Protein AF-A0A1F7GLG3-F1 (afdb_monomer_lite)

Radius of gyration: 20.38 Å; chains: 1; bounding box: 41×29×50 Å

Organism: NCBI:txid1802033

Structure (mmCIF, N/CA/C/O backbone):
data_AF-A0A1F7GLG3-F1
#
_entry.id   AF-A0A1F7GLG3-F1
#
loop_
_atom_site.group_PDB
_atom_site.id
_atom_site.type_symbol
_atom_site.label_atom_id
_atom_site.label_alt_id
_atom_site.label_comp_id
_atom_site.label_asym_id
_atom_site.label_entity_id
_atom_site.label_seq_id
_atom_site.pdbx_PDB_ins_code
_atom_site.Cartn_x
_atom_site.Cartn_y
_atom_site.Cartn_z
_atom_site.occupancy
_atom_site.B_iso_or_equiv
_atom_site.auth_seq_id
_atom_site.auth_comp_id
_atom_site.auth_asym_id
_atom_site.auth_atom_id
_atom_site.pdbx_PDB_model_num
ATOM 1 N N . MET A 1 1 ? -19.451 -13.946 4.102 1.00 63.16 1 MET A N 1
ATOM 2 C CA . MET A 1 1 ? -18.989 -12.552 4.286 1.00 63.16 1 MET A CA 1
ATOM 3 C C . MET A 1 1 ? -18.884 -12.278 5.772 1.00 63.16 1 MET A C 1
ATOM 5 O O . MET A 1 1 ? -19.872 -12.465 6.469 1.00 63.16 1 MET A O 1
ATOM 9 N N . THR A 1 2 ? -17.714 -11.864 6.249 1.00 82.69 2 THR A N 1
ATOM 10 C CA . THR A 1 2 ? -17.514 -11.470 7.652 1.00 82.69 2 THR A CA 1
ATOM 11 C C . THR A 1 2 ? -17.692 -9.957 7.759 1.00 82.69 2 THR A C 1
ATOM 13 O O . THR A 1 2 ? -17.138 -9.223 6.944 1.00 82.69 2 THR A O 1
ATOM 16 N N . GLN A 1 3 ? -18.485 -9.486 8.724 1.00 86.38 3 GLN A N 1
ATOM 17 C CA . GLN A 1 3 ? -18.782 -8.063 8.911 1.00 86.38 3 GLN A CA 1
ATOM 18 C C . GLN A 1 3 ? -18.195 -7.574 10.238 1.00 86.38 3 GLN A C 1
ATOM 20 O O . GLN A 1 3 ? -18.442 -8.178 11.279 1.00 86.38 3 GLN A O 1
ATOM 25 N N . ILE A 1 4 ? -17.477 -6.450 10.205 1.00 84.75 4 ILE A N 1
ATOM 26 C CA . ILE A 1 4 ? -17.077 -5.701 11.403 1.00 84.75 4 ILE A CA 1
ATOM 27 C C . ILE A 1 4 ? -18.090 -4.569 11.603 1.00 84.75 4 ILE A C 1
ATOM 29 O O . ILE A 1 4 ? -18.415 -3.856 10.653 1.00 84.75 4 ILE A O 1
ATOM 33 N N . ARG A 1 5 ? -18.608 -4.416 12.826 1.00 89.75 5 ARG A N 1
ATOM 34 C CA . ARG A 1 5 ? -19.483 -3.303 13.220 1.00 89.75 5 ARG A CA 1
ATOM 35 C C . ARG A 1 5 ? -18.765 -2.469 14.269 1.00 89.75 5 ARG A C 1
ATOM 37 O O . ARG A 1 5 ? -18.289 -3.017 15.258 1.00 89.75 5 ARG A O 1
ATOM 44 N N . LEU A 1 6 ? -18.697 -1.163 14.040 1.00 87.44 6 LEU A N 1
ATOM 45 C CA . LEU A 1 6 ? -18.088 -0.199 14.950 1.00 87.44 6 LEU A CA 1
ATOM 46 C C . LEU A 1 6 ? -19.139 0.834 15.348 1.00 87.44 6 LEU A C 1
ATOM 48 O O . LEU A 1 6 ? -19.898 1.302 14.499 1.00 87.44 6 LEU A O 1
ATOM 52 N N . ASN A 1 7 ? -19.165 1.194 16.628 1.00 93.06 7 ASN A N 1
ATOM 53 C CA . ASN A 1 7 ? -19.969 2.313 17.104 1.00 93.06 7 ASN A CA 1
ATOM 54 C C . ASN A 1 7 ? -19.192 3.611 16.870 1.00 93.06 7 ASN A C 1
ATOM 56 O O . ASN A 1 7 ? -18.059 3.738 17.332 1.00 93.06 7 ASN A O 1
ATOM 60 N N . LYS A 1 8 ? -19.803 4.568 16.169 1.00 90.25 8 LYS A N 1
ATOM 61 C CA . LYS A 1 8 ? -19.234 5.901 15.936 1.00 90.25 8 LYS A CA 1
ATOM 62 C C . LYS A 1 8 ? -19.331 6.737 17.210 1.00 90.25 8 LYS A C 1
ATOM 64 O O . LYS A 1 8 ? -20.371 7.326 17.490 1.00 90.25 8 LYS A O 1
ATOM 69 N N . THR A 1 9 ? -18.264 6.727 18.006 1.00 96.25 9 THR A N 1
ATOM 70 C CA . THR A 1 9 ? -18.095 7.646 19.140 1.00 96.25 9 THR A CA 1
ATOM 71 C C . THR A 1 9 ? -17.414 8.937 18.673 1.00 96.25 9 THR A C 1
ATOM 73 O O . THR A 1 9 ? -16.782 8.930 17.611 1.00 96.25 9 THR A O 1
ATOM 76 N N . PRO A 1 10 ? -17.507 10.045 19.431 1.00 97.31 10 PRO A N 1
ATOM 77 C CA . PRO A 1 10 ? -16.825 11.292 19.081 1.00 97.31 10 PRO A CA 1
ATOM 78 C C . PRO A 1 10 ? -15.315 11.119 18.864 1.00 97.31 10 PRO A C 1
ATOM 80 O O . PRO A 1 10 ? -14.770 11.620 17.886 1.00 97.31 10 PRO A O 1
ATOM 83 N N . GLU A 1 11 ? -14.652 10.331 19.711 1.00 95.88 11 GLU A N 1
ATOM 84 C CA . GLU A 1 11 ? -13.215 10.056 19.615 1.00 95.88 11 GLU A CA 1
ATOM 85 C C . GLU A 1 11 ? -12.876 9.277 18.337 1.00 95.88 11 GLU A C 1
ATOM 87 O O . GLU A 1 11 ? -11.848 9.514 17.702 1.00 95.88 11 GLU A O 1
ATOM 92 N N . LEU A 1 12 ? -13.751 8.351 17.927 1.00 92.81 12 LEU A N 1
ATOM 93 C CA . LEU A 1 12 ? -13.567 7.614 16.680 1.00 92.81 12 LEU A CA 1
ATOM 94 C C . LEU A 1 12 ? -13.727 8.533 15.463 1.00 92.81 12 LEU A C 1
ATOM 96 O O . LEU A 1 12 ? -12.959 8.411 14.512 1.00 92.81 12 LEU A O 1
ATOM 100 N N . GLU A 1 13 ? -14.684 9.460 15.486 1.00 93.94 13 GLU A N 1
ATOM 101 C CA . GLU A 1 13 ? -14.878 10.436 14.405 1.00 93.94 13 GLU A CA 1
ATOM 102 C C . GLU A 1 13 ? -13.669 11.374 14.245 1.00 93.94 13 GLU A C 1
ATOM 104 O O . GLU A 1 13 ? -13.269 11.674 13.115 1.00 93.94 13 GLU A O 1
ATOM 109 N N . GLU A 1 14 ? -13.018 11.775 15.342 1.00 95.12 14 GLU A N 1
ATOM 110 C CA . GLU A 1 14 ? -11.761 12.537 15.287 1.00 95.12 14 GLU A CA 1
ATOM 111 C C . GLU A 1 14 ? -10.649 11.744 14.585 1.00 95.12 14 GLU A C 1
ATOM 113 O O . GLU A 1 14 ? -9.988 12.253 13.672 1.00 95.12 14 GLU A O 1
ATOM 118 N N . VAL A 1 15 ? -10.485 10.467 14.948 1.00 93.25 15 VAL A N 1
ATOM 119 C CA . VAL A 1 15 ? -9.500 9.575 14.320 1.00 93.25 15 VAL A CA 1
ATOM 120 C C . VAL A 1 15 ? -9.813 9.365 12.838 1.00 93.25 15 VAL A C 1
ATOM 122 O O . VAL A 1 15 ? -8.917 9.474 12.000 1.00 93.25 15 VAL A O 1
ATOM 125 N N . LEU A 1 16 ? -11.071 9.102 12.481 1.00 92.19 16 LEU A N 1
ATOM 126 C CA . LEU A 1 16 ? -11.483 8.909 11.089 1.00 92.19 16 LEU A CA 1
ATOM 127 C C . LEU A 1 16 ? -11.279 10.176 10.254 1.00 92.19 16 LEU A C 1
ATOM 129 O O . LEU A 1 16 ? -10.829 10.088 9.111 1.00 92.19 16 LEU A O 1
ATOM 133 N N . THR A 1 17 ? -11.531 11.352 10.827 1.00 93.69 17 THR A N 1
ATOM 134 C CA . THR A 1 17 ? -11.278 12.643 10.174 1.00 93.69 17 THR A CA 1
ATOM 135 C C . THR A 1 17 ? -9.789 12.841 9.899 1.00 93.69 17 THR A C 1
ATOM 137 O O . THR A 1 17 ? -9.403 13.191 8.780 1.00 93.69 17 THR A O 1
ATOM 140 N N . TYR A 1 18 ? -8.935 12.558 10.885 1.00 94.81 18 TYR A N 1
ATOM 141 C CA . TYR A 1 18 ? -7.485 12.580 10.703 1.00 94.81 18 TYR A CA 1
ATOM 142 C C . TYR A 1 18 ? -7.036 11.608 9.599 1.00 94.81 18 TYR A C 1
ATOM 144 O O . TYR A 1 18 ? -6.299 11.990 8.686 1.00 94.81 18 TYR A O 1
ATOM 152 N N . LEU A 1 19 ? -7.522 10.364 9.629 1.00 93.56 19 LEU A N 1
ATOM 153 C CA . LEU A 1 19 ? -7.144 9.343 8.653 1.00 93.56 19 LEU A CA 1
ATOM 154 C C . LEU A 1 19 ? -7.655 9.659 7.243 1.00 93.56 19 LEU A C 1
ATOM 156 O O . LEU A 1 19 ? -6.947 9.396 6.274 1.00 93.56 19 LEU A O 1
ATOM 160 N N . ARG A 1 20 ? -8.827 10.286 7.099 1.00 93.50 20 ARG A N 1
ATOM 161 C CA . ARG A 1 20 ? -9.350 10.734 5.799 1.00 93.50 20 ARG A CA 1
ATOM 162 C C . ARG A 1 20 ? -8.445 11.788 5.151 1.00 93.50 20 ARG A C 1
ATOM 164 O O . ARG A 1 20 ? -8.299 11.799 3.932 1.00 93.50 20 ARG A O 1
ATOM 171 N N . ASN A 1 21 ? -7.772 12.623 5.947 1.00 92.38 21 ASN A N 1
ATOM 172 C CA . ASN A 1 21 ? -6.758 13.548 5.431 1.00 92.38 21 ASN A CA 1
ATOM 173 C C . ASN A 1 21 ? -5.477 12.830 4.980 1.00 92.38 21 ASN A C 1
ATOM 175 O O . ASN A 1 21 ? -4.858 13.262 4.008 1.00 92.38 21 ASN A O 1
ATOM 179 N N . LYS A 1 22 ? -5.097 11.734 5.652 1.00 92.44 22 LYS A N 1
ATOM 180 C CA . LYS A 1 22 ? -3.941 10.896 5.286 1.00 92.44 22 LYS A CA 1
ATOM 181 C C . LYS A 1 22 ? -4.214 10.047 4.032 1.00 92.44 22 LYS A C 1
ATOM 183 O O . LYS A 1 22 ? -3.337 9.917 3.186 1.00 92.44 22 LYS A O 1
ATOM 188 N N . TYR A 1 23 ? -5.429 9.520 3.881 1.00 93.38 23 TYR A N 1
ATOM 189 C CA . TYR A 1 23 ? -5.836 8.599 2.812 1.00 93.38 23 TYR A CA 1
ATOM 190 C C . TYR A 1 23 ? -7.000 9.166 1.985 1.00 93.38 23 TYR A C 1
ATOM 192 O O . TYR A 1 23 ? -8.101 8.620 1.959 1.00 93.38 23 TYR A O 1
ATOM 200 N N . ARG A 1 24 ? -6.755 10.283 1.294 1.00 89.75 24 ARG A N 1
ATOM 201 C CA . ARG A 1 24 ? -7.799 11.089 0.627 1.00 89.75 24 ARG A CA 1
ATOM 202 C C . ARG A 1 24 ? -8.662 10.355 -0.402 1.00 89.75 24 ARG A C 1
ATOM 204 O O . ARG A 1 24 ? -9.780 10.788 -0.654 1.00 89.75 24 ARG A O 1
ATOM 211 N N . LEU A 1 25 ? -8.137 9.295 -1.012 1.00 93.38 25 LEU A N 1
ATOM 212 C CA . LEU A 1 25 ? -8.812 8.547 -2.078 1.00 93.38 25 LEU A CA 1
ATOM 213 C C . LEU A 1 25 ? -9.561 7.310 -1.569 1.00 93.38 25 LEU A C 1
ATOM 215 O O . LEU A 1 25 ? -10.225 6.644 -2.355 1.00 93.38 25 LEU A O 1
ATOM 219 N N . LEU A 1 26 ? -9.441 6.990 -0.279 1.00 92.75 26 LEU A N 1
ATOM 220 C CA . LEU A 1 26 ? -10.004 5.772 0.288 1.00 92.75 26 LEU A CA 1
ATOM 221 C C . LEU A 1 26 ? -11.354 6.039 0.953 1.00 92.75 26 LEU A C 1
ATOM 223 O O . LEU A 1 26 ? -11.562 7.052 1.627 1.00 92.75 26 LEU A O 1
ATOM 227 N N . SER A 1 27 ? -12.268 5.081 0.810 1.00 93.50 27 SER A N 1
ATOM 228 C CA . SER A 1 27 ? -13.492 5.049 1.607 1.00 93.50 27 SER A CA 1
ATOM 229 C C . SER A 1 27 ? -13.177 4.809 3.088 1.00 93.50 27 SER A C 1
ATOM 231 O O . SER A 1 27 ? -12.144 4.246 3.441 1.00 93.50 27 SER A O 1
ATOM 233 N N . GLU A 1 28 ? -14.095 5.175 3.987 1.00 91.19 28 GLU A N 1
ATOM 234 C CA . GLU A 1 28 ? 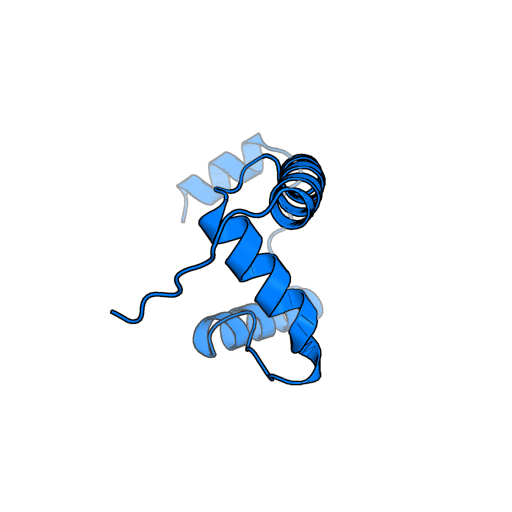-13.921 4.963 5.436 1.00 91.19 28 GLU A CA 1
ATOM 235 C C . GLU A 1 28 ? -13.634 3.488 5.778 1.00 91.19 28 GLU A C 1
ATOM 237 O O . GLU A 1 28 ? -12.768 3.183 6.596 1.00 91.19 28 GLU A O 1
ATOM 242 N N . ALA A 1 29 ? -14.303 2.559 5.089 1.00 91.69 29 ALA A N 1
ATOM 243 C CA . ALA A 1 29 ? -14.078 1.129 5.261 1.00 91.69 29 ALA A CA 1
ATOM 244 C C . ALA A 1 29 ? -12.672 0.695 4.810 1.00 91.69 29 ALA A C 1
ATOM 246 O O . ALA A 1 29 ? -12.056 -0.150 5.456 1.00 91.69 29 ALA A O 1
ATOM 247 N N . GLU A 1 30 ? -12.155 1.250 3.713 1.00 93.06 30 GLU A N 1
ATOM 248 C CA . GLU A 1 30 ? -10.793 0.976 3.239 1.00 93.06 30 GLU A CA 1
ATOM 249 C C . GLU A 1 30 ? -9.741 1.585 4.158 1.00 93.06 30 GLU A C 1
ATOM 251 O O . GLU A 1 30 ? -8.760 0.919 4.472 1.00 93.06 30 GLU A O 1
ATOM 256 N N . ILE A 1 31 ? -9.989 2.791 4.669 1.00 93.94 31 ILE A N 1
ATOM 257 C CA . ILE A 1 31 ? -9.147 3.430 5.682 1.00 93.94 31 ILE A CA 1
ATOM 258 C C . ILE A 1 31 ? -9.000 2.523 6.904 1.00 93.94 31 ILE A C 1
ATOM 260 O O . ILE A 1 31 ? -7.883 2.280 7.356 1.00 93.94 31 ILE A O 1
ATOM 264 N N . ILE A 1 32 ? -10.108 1.982 7.419 1.00 92.12 32 ILE A N 1
ATOM 265 C CA . ILE A 1 32 ? -10.085 1.079 8.577 1.00 92.12 32 ILE A CA 1
ATOM 266 C C . ILE A 1 32 ? -9.297 -0.198 8.257 1.00 92.12 32 ILE A C 1
ATOM 268 O O . ILE A 1 32 ? -8.492 -0.637 9.078 1.00 92.12 32 ILE A O 1
ATOM 272 N N . LYS A 1 33 ? -9.481 -0.784 7.065 1.00 90.38 33 LYS A N 1
ATOM 273 C CA . LYS A 1 33 ? -8.722 -1.973 6.638 1.00 90.38 33 LYS A CA 1
ATOM 274 C C . LYS A 1 33 ? -7.220 -1.696 6.587 1.00 90.38 33 LYS A C 1
ATOM 276 O O . LYS A 1 33 ? -6.453 -2.479 7.137 1.00 90.38 33 LYS A O 1
ATOM 281 N N . VAL A 1 34 ? -6.814 -0.587 5.968 1.00 90.31 34 VAL A N 1
ATOM 282 C CA . VAL A 1 34 ? -5.404 -0.185 5.865 1.00 90.31 34 VAL A CA 1
ATOM 283 C C . VAL A 1 34 ? -4.823 0.089 7.248 1.00 90.31 34 VAL A C 1
ATOM 285 O O . VAL A 1 34 ? -3.772 -0.449 7.575 1.00 90.31 34 VAL A O 1
ATOM 288 N N . ALA A 1 35 ? -5.523 0.843 8.097 1.00 90.12 35 ALA A N 1
ATOM 289 C CA . ALA A 1 35 ? -5.056 1.151 9.446 1.00 90.12 35 ALA A CA 1
ATOM 290 C C . ALA A 1 35 ? -4.879 -0.111 10.307 1.00 90.12 35 ALA A C 1
ATOM 292 O O . ALA A 1 35 ? -3.897 -0.224 11.038 1.00 90.12 35 ALA A O 1
ATOM 293 N N . LEU A 1 36 ? -5.797 -1.080 10.206 1.00 89.50 36 LEU A N 1
ATOM 294 C CA . LEU A 1 36 ? -5.667 -2.373 10.884 1.00 89.50 36 LEU A CA 1
ATOM 295 C C . LEU A 1 36 ? -4.497 -3.189 10.329 1.00 89.50 36 LEU A C 1
ATOM 297 O O . LEU A 1 36 ? -3.721 -3.736 11.111 1.00 89.50 36 LEU A O 1
ATOM 301 N N . ALA A 1 37 ? -4.350 -3.250 9.004 1.00 88.56 37 ALA A N 1
ATOM 302 C CA . ALA A 1 37 ? -3.242 -3.949 8.366 1.00 88.56 37 ALA A CA 1
ATOM 303 C C . ALA A 1 37 ? -1.894 -3.347 8.786 1.00 88.56 37 ALA A C 1
ATOM 305 O O . ALA A 1 37 ? -1.024 -4.086 9.227 1.00 88.56 37 ALA A O 1
ATOM 306 N N . GLU A 1 38 ? -1.742 -2.019 8.746 1.00 87.50 38 GLU A N 1
ATOM 307 C CA . GLU A 1 38 ? -0.533 -1.314 9.194 1.00 87.50 38 GLU A CA 1
ATOM 308 C C . GLU A 1 38 ? -0.252 -1.553 10.684 1.00 87.50 38 GLU A C 1
ATOM 310 O O . GLU A 1 38 ? 0.887 -1.833 11.062 1.00 87.50 38 GLU A O 1
ATOM 315 N N . LYS A 1 39 ? -1.285 -1.463 11.537 1.00 90.00 39 LYS A N 1
ATOM 316 C CA . LYS A 1 39 ? -1.148 -1.615 12.992 1.00 90.00 39 LYS A CA 1
ATOM 317 C C . LYS A 1 39 ? -0.611 -2.985 13.382 1.00 90.00 39 LYS A C 1
ATOM 319 O O . LYS A 1 39 ? 0.142 -3.061 14.349 1.00 90.00 39 LYS A O 1
ATOM 324 N N . TYR A 1 40 ? -1.021 -4.019 12.656 1.00 88.94 40 TYR A N 1
ATOM 325 C CA . TYR A 1 40 ? -0.676 -5.401 12.955 1.00 88.94 40 TYR A CA 1
ATOM 326 C C . TYR A 1 40 ? 0.309 -6.015 11.953 1.00 88.94 40 TYR A C 1
ATOM 328 O O . TYR A 1 40 ? 0.568 -7.211 12.018 1.00 88.94 40 TYR A O 1
ATOM 336 N N . ALA A 1 41 ? 0.888 -5.233 11.036 1.00 85.06 41 ALA A N 1
ATOM 337 C CA . ALA A 1 41 ? 1.751 -5.740 9.963 1.00 85.06 41 ALA A CA 1
ATOM 338 C C . ALA A 1 41 ? 2.983 -6.516 10.466 1.00 85.06 41 ALA A C 1
ATOM 340 O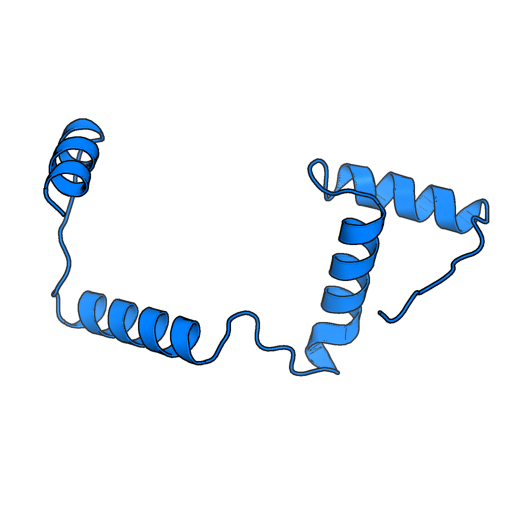 O . ALA A 1 41 ? 3.569 -7.298 9.721 1.00 85.06 41 ALA A O 1
ATOM 341 N N . LYS A 1 42 ? 3.414 -6.286 11.714 1.00 82.00 42 LYS A N 1
ATOM 342 C CA . LYS A 1 42 ? 4.556 -6.990 12.319 1.00 82.00 42 LYS A CA 1
ATOM 343 C C . LYS A 1 42 ? 4.133 -8.284 13.012 1.00 82.00 42 LYS A C 1
ATOM 345 O O . LYS A 1 42 ? 4.936 -9.204 13.145 1.00 82.00 42 LYS A O 1
ATOM 350 N N . GLU A 1 43 ? 2.888 -8.338 13.462 1.00 88.81 43 GLU A N 1
ATOM 351 C CA . GLU A 1 43 ? 2.279 -9.435 14.201 1.00 88.81 43 GLU A CA 1
ATOM 352 C C . GLU A 1 43 ? 1.629 -10.455 13.262 1.00 88.81 43 GLU A C 1
ATOM 354 O O . GLU A 1 43 ? 1.694 -11.659 13.510 1.00 88.81 43 GLU A O 1
ATOM 359 N N . VAL A 1 44 ? 1.043 -9.990 12.158 1.00 81.19 44 VAL A N 1
ATOM 360 C CA . VAL A 1 44 ? 0.544 -10.830 11.070 1.00 81.19 44 VAL A CA 1
ATOM 361 C C . VAL A 1 44 ? 1.467 -10.701 9.871 1.00 81.19 44 VAL A C 1
ATOM 363 O O . VAL A 1 44 ? 1.641 -9.625 9.309 1.00 81.19 44 VAL A O 1
ATOM 366 N N . ARG A 1 45 ? 2.027 -11.837 9.440 1.00 73.19 45 ARG A N 1
ATOM 367 C CA . ARG A 1 45 ? 2.729 -11.958 8.156 1.00 73.19 45 ARG A CA 1
ATOM 368 C C . ARG A 1 45 ? 1.699 -11.913 7.031 1.00 73.19 45 ARG A C 1
ATOM 370 O O . ARG A 1 45 ? 1.315 -12.954 6.506 1.00 73.19 45 ARG A O 1
ATOM 377 N N . ILE A 1 46 ? 1.203 -10.718 6.727 1.00 71.31 46 ILE A N 1
ATOM 378 C CA . ILE A 1 46 ? 0.333 -10.495 5.576 1.00 71.31 46 ILE A CA 1
ATOM 379 C C . ILE A 1 46 ? 1.245 -10.352 4.356 1.00 71.31 46 ILE A C 1
ATOM 381 O O . ILE A 1 46 ? 2.016 -9.391 4.301 1.00 71.31 46 ILE A O 1
ATOM 385 N N . PRO A 1 47 ? 1.204 -11.288 3.397 1.00 73.56 47 PRO A N 1
ATOM 386 C CA . PRO A 1 47 ? 1.915 -11.101 2.145 1.00 73.56 47 PRO A CA 1
ATOM 387 C C . PRO A 1 47 ? 1.276 -9.917 1.400 1.00 73.56 47 PRO A C 1
ATOM 389 O O . PRO A 1 47 ? 0.057 -9.857 1.237 1.00 73.56 47 PRO A O 1
ATOM 392 N N . LEU A 1 48 ? 2.096 -8.929 1.023 1.00 75.94 48 LEU A N 1
ATOM 393 C CA . LEU A 1 48 ? 1.642 -7.704 0.342 1.00 75.94 48 LEU A CA 1
ATOM 394 C C . LEU A 1 48 ? 1.151 -7.975 -1.084 1.00 75.94 48 LEU A C 1
ATOM 396 O O . LEU A 1 48 ? 0.386 -7.194 -1.642 1.00 75.94 48 LEU A O 1
ATOM 400 N N . VAL A 1 49 ? 1.619 -9.076 -1.654 1.00 83.62 49 VAL A N 1
ATOM 401 C CA . VAL A 1 49 ? 1.305 -9.580 -2.983 1.00 83.62 49 VAL A CA 1
ATOM 402 C C . VAL A 1 49 ? 1.088 -11.088 -2.869 1.00 83.62 49 VAL A C 1
ATOM 404 O O . VAL A 1 49 ? 1.582 -11.706 -1.926 1.00 83.62 49 VAL A O 1
ATOM 407 N N . ASP A 1 50 ? 0.336 -11.691 -3.784 1.00 88.88 50 ASP A N 1
ATOM 408 C CA . ASP A 1 50 ? 0.260 -13.153 -3.850 1.00 88.88 50 ASP A CA 1
ATOM 409 C C . ASP A 1 50 ? 1.588 -13.774 -4.327 1.00 88.88 50 ASP A C 1
ATOM 411 O O . ASP A 1 50 ? 2.487 -13.089 -4.817 1.00 88.88 50 ASP A O 1
ATOM 415 N N . GLU A 1 51 ? 1.718 -15.092 -4.161 1.00 88.81 51 GLU A N 1
ATOM 416 C CA . GLU A 1 51 ? 2.944 -15.833 -4.488 1.00 88.81 51 GLU A CA 1
ATOM 417 C C . GLU A 1 51 ? 3.314 -15.734 -5.979 1.00 88.81 51 GLU A C 1
ATOM 419 O O . GLU A 1 51 ? 4.492 -15.750 -6.339 1.00 88.81 51 GLU A O 1
ATOM 424 N N . GLU A 1 52 ? 2.319 -15.638 -6.863 1.00 93.94 52 GLU A N 1
ATOM 425 C CA . GLU A 1 52 ? 2.541 -15.494 -8.302 1.00 93.94 52 GLU A CA 1
ATOM 426 C C . GLU A 1 52 ? 3.139 -14.122 -8.616 1.00 93.94 52 GLU A C 1
ATOM 428 O O . GLU A 1 52 ? 4.173 -14.019 -9.277 1.00 93.94 52 GLU A O 1
ATOM 433 N N . THR A 1 53 ? 2.552 -13.074 -8.050 1.00 93.06 53 THR A N 1
ATOM 434 C CA . THR A 1 53 ? 3.037 -11.703 -8.163 1.00 93.06 53 THR A CA 1
ATOM 435 C C . THR A 1 53 ? 4.431 -11.556 -7.547 1.00 93.06 53 THR A C 1
ATOM 437 O O . THR A 1 53 ? 5.295 -10.907 -8.135 1.00 93.06 53 THR A O 1
ATOM 440 N N . GLU A 1 54 ? 4.708 -12.201 -6.409 1.00 92.62 54 GLU A N 1
ATOM 441 C CA . GLU A 1 54 ? 6.045 -12.215 -5.800 1.00 92.62 54 GLU A CA 1
ATOM 442 C C . GLU A 1 54 ? 7.092 -12.850 -6.731 1.00 92.62 54 GLU A C 1
ATOM 444 O O . GLU A 1 54 ? 8.187 -12.303 -6.898 1.00 92.62 54 GLU A O 1
ATOM 449 N N . LYS A 1 55 ? 6.748 -13.957 -7.407 1.00 94.94 55 LYS A N 1
ATOM 450 C CA . LYS A 1 55 ? 7.619 -14.595 -8.411 1.00 94.94 55 LYS A CA 1
ATOM 451 C C . LYS A 1 55 ? 7.885 -13.683 -9.604 1.00 94.94 55 LYS A C 1
ATOM 453 O O . LYS A 1 55 ? 9.032 -13.596 -10.038 1.00 94.94 55 LYS A O 1
ATOM 458 N N . LEU A 1 56 ? 6.864 -12.992 -10.111 1.00 95.56 56 LEU A N 1
ATOM 459 C CA . LEU A 1 56 ? 7.010 -12.052 -11.227 1.00 95.56 56 LEU A CA 1
ATOM 460 C C . LEU A 1 56 ? 7.907 -10.864 -10.853 1.00 95.56 56 LEU A C 1
ATOM 462 O O . LEU A 1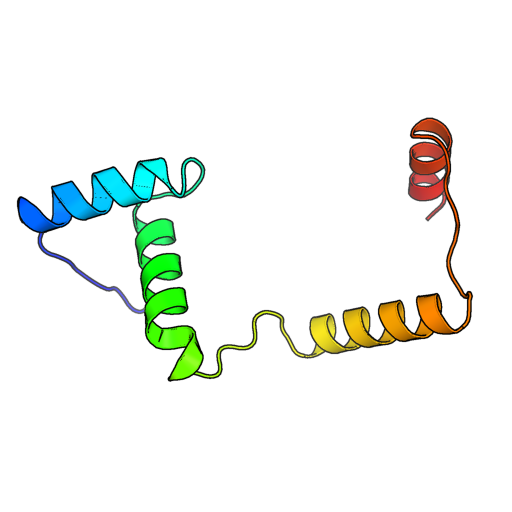 56 ? 8.779 -10.480 -11.631 1.00 95.56 56 LEU A O 1
ATOM 466 N N . ILE A 1 57 ? 7.761 -10.325 -9.638 1.00 93.12 57 ILE A N 1
ATOM 467 C CA . ILE A 1 57 ? 8.641 -9.266 -9.123 1.00 93.12 57 ILE A CA 1
ATOM 468 C C . ILE A 1 57 ? 10.085 -9.774 -9.020 1.00 93.12 57 ILE A C 1
ATOM 470 O O . ILE A 1 57 ? 11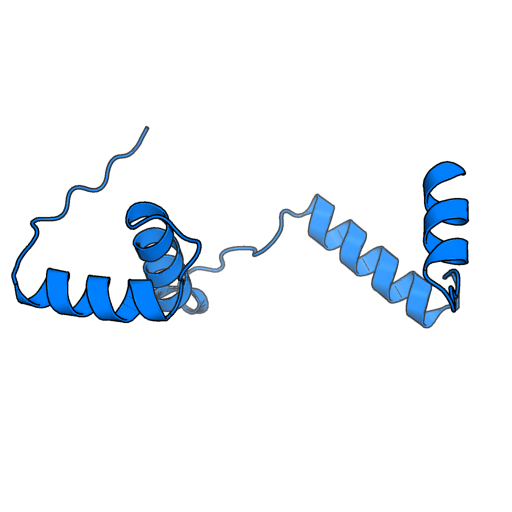.011 -9.088 -9.454 1.00 93.12 57 ILE A O 1
ATOM 474 N N . ALA A 1 58 ? 10.293 -10.980 -8.485 1.00 94.25 58 ALA A N 1
ATOM 475 C CA . ALA A 1 58 ? 11.622 -11.575 -8.374 1.00 94.25 58 ALA A CA 1
ATOM 476 C C . ALA A 1 58 ? 12.283 -11.789 -9.748 1.00 94.25 58 ALA A C 1
ATOM 478 O O . ALA A 1 58 ? 13.469 -11.493 -9.905 1.00 94.25 58 ALA A O 1
ATOM 479 N N . GLN A 1 59 ? 11.520 -12.249 -10.745 1.00 95.94 59 GLN A N 1
ATOM 480 C CA . GLN A 1 59 ? 11.988 -12.381 -12.128 1.00 95.94 59 GLN A CA 1
ATOM 481 C C . GLN A 1 59 ? 12.376 -11.025 -12.720 1.00 95.94 59 GLN A C 1
ATOM 483 O O . GLN A 1 59 ? 13.487 -10.888 -13.223 1.00 95.94 59 GLN A O 1
ATOM 488 N N . GLY A 1 60 ? 11.530 -10.001 -12.569 1.00 94.12 60 GLY A N 1
ATOM 489 C CA . GLY A 1 60 ? 11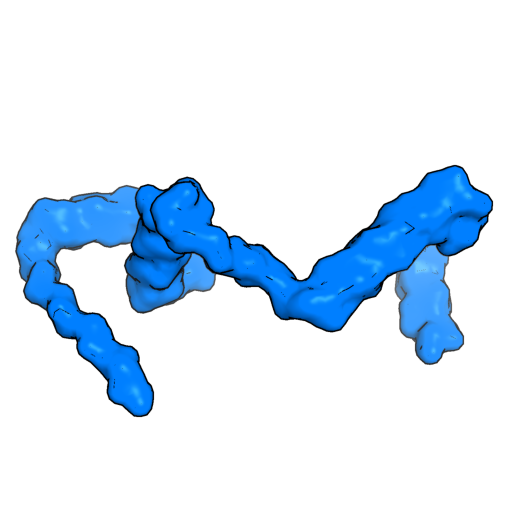.835 -8.652 -13.049 1.00 94.12 60 GLY A CA 1
ATOM 490 C C . GLY A 1 60 ? 13.106 -8.062 -12.425 1.00 94.12 60 GLY A C 1
ATOM 491 O O . GLY A 1 60 ? 13.905 -7.429 -13.113 1.00 94.12 60 GLY A O 1
ATOM 492 N N . LEU A 1 61 ? 13.351 -8.308 -11.133 1.00 94.88 61 LEU A N 1
ATOM 493 C CA . LEU A 1 61 ? 14.586 -7.882 -10.466 1.00 94.88 61 LEU A CA 1
ATOM 494 C C . LEU A 1 61 ? 15.829 -8.614 -10.999 1.00 94.88 61 LEU A C 1
ATOM 496 O O . LEU A 1 61 ? 16.884 -7.993 -11.159 1.00 94.88 61 LEU A O 1
ATOM 500 N N . ASP A 1 62 ? 15.722 -9.915 -11.283 1.00 97.12 62 ASP A N 1
ATOM 501 C CA . ASP A 1 62 ? 16.808 -10.679 -11.907 1.00 97.12 62 ASP A CA 1
ATOM 502 C C . ASP A 1 62 ? 17.064 -10.220 -13.351 1.00 97.12 62 ASP A C 1
ATOM 504 O O . ASP A 1 62 ? 18.215 -10.072 -13.764 1.00 97.12 62 ASP A O 1
ATOM 508 N N . ASP A 1 63 ? 16.011 -9.920 -14.107 1.00 96.75 63 ASP A N 1
ATOM 509 C CA . ASP A 1 63 ? 16.105 -9.378 -15.460 1.00 96.75 63 ASP A CA 1
ATOM 510 C C . ASP A 1 63 ? 16.840 -8.034 -15.477 1.00 96.75 63 ASP A C 1
ATOM 512 O O . ASP A 1 63 ? 17.787 -7.868 -16.248 1.00 96.75 63 ASP A O 1
ATOM 516 N N . ILE A 1 64 ? 16.509 -7.117 -14.560 1.00 94.69 64 ILE A N 1
ATOM 517 C CA . ILE A 1 64 ? 17.231 -5.845 -14.391 1.00 94.69 64 ILE A CA 1
ATOM 518 C C . ILE A 1 64 ? 18.715 -6.098 -14.109 1.00 94.69 64 ILE A C 1
ATOM 520 O O . ILE A 1 64 ? 19.582 -5.513 -14.760 1.00 94.69 64 ILE A O 1
ATOM 524 N N . LYS A 1 65 ? 19.024 -7.001 -13.170 1.00 95.12 65 LYS A N 1
ATOM 525 C CA . LYS A 1 65 ? 20.407 -7.324 -12.788 1.00 95.12 65 LYS A CA 1
ATOM 526 C C . LYS A 1 65 ? 21.227 -7.881 -13.954 1.00 95.12 65 LYS A C 1
ATOM 528 O O . LYS A 1 65 ? 22.425 -7.620 -14.037 1.00 95.12 65 LYS A O 1
ATOM 533 N N . ASN A 1 66 ? 20.595 -8.647 -14.837 1.00 96.88 66 ASN A N 1
ATOM 534 C CA . ASN A 1 66 ? 21.242 -9.269 -15.988 1.00 96.88 66 ASN A CA 1
ATOM 535 C C . ASN A 1 66 ? 21.141 -8.431 -17.277 1.00 96.88 66 ASN A C 1
ATOM 537 O O . ASN A 1 66 ? 21.550 -8.909 -18.334 1.00 96.88 66 ASN A O 1
ATOM 541 N N . GLY A 1 67 ? 20.595 -7.212 -17.222 1.00 94.62 67 GLY A N 1
ATOM 542 C CA . GLY A 1 67 ? 20.450 -6.348 -18.399 1.00 94.62 67 GLY A CA 1
ATOM 543 C C . GLY A 1 67 ? 19.353 -6.778 -19.379 1.00 94.62 67 GLY A C 1
ATOM 544 O O . GLY A 1 67 ? 19.363 -6.349 -20.529 1.00 94.62 67 GLY A O 1
ATOM 545 N N . ARG A 1 68 ? 18.414 -7.630 -18.956 1.00 95.00 68 ARG A N 1
ATOM 546 C CA . ARG A 1 68 ? 17.268 -8.098 -19.753 1.00 95.00 68 ARG A CA 1
ATOM 547 C C . ARG A 1 68 ? 16.067 -7.164 -19.585 1.00 95.00 68 ARG A C 1
ATOM 549 O O . ARG A 1 68 ? 14.999 -7.582 -19.160 1.00 95.00 68 ARG A O 1
ATOM 556 N N . TYR A 1 69 ? 16.249 -5.886 -19.890 1.00 91.81 69 TYR A N 1
ATOM 557 C CA . TYR A 1 69 ? 15.186 -4.883 -19.820 1.00 91.81 69 TYR A CA 1
ATOM 558 C C . TYR A 1 69 ? 15.238 -3.956 -21.035 1.00 91.81 69 TYR A C 1
ATOM 560 O O . TYR A 1 69 ? 16.284 -3.793 -21.664 1.00 91.81 69 TYR A O 1
ATOM 568 N N . THR A 1 70 ? 14.105 -3.335 -21.353 1.00 90.44 70 THR A N 1
ATOM 569 C CA . THR A 1 70 ? 14.024 -2.309 -22.398 1.00 90.44 70 THR A CA 1
ATOM 570 C C . THR A 1 70 ? 14.168 -0.937 -21.751 1.00 90.44 70 THR A C 1
ATOM 572 O O . THR A 1 70 ? 13.467 -0.625 -20.790 1.00 90.44 70 THR A O 1
ATOM 575 N N . GLU A 1 71 ? 15.082 -0.116 -22.264 1.00 92.44 71 GLU A N 1
ATOM 576 C CA . GLU A 1 71 ? 15.203 1.289 -21.876 1.00 92.44 71 GLU A CA 1
ATOM 577 C C . GLU A 1 71 ? 14.322 2.140 -22.797 1.00 92.44 71 GLU A C 1
ATOM 579 O O . GLU A 1 71 ? 14.443 2.063 -24.019 1.00 92.44 71 GLU A O 1
ATOM 584 N N . ILE A 1 72 ? 13.442 2.944 -22.205 1.00 92.50 72 ILE A N 1
ATOM 585 C CA . ILE A 1 72 ? 12.541 3.861 -22.907 1.00 92.50 72 ILE A CA 1
ATOM 586 C C . ILE A 1 72 ? 12.834 5.266 -22.394 1.00 92.50 72 ILE A C 1
ATOM 588 O O . ILE A 1 72 ? 12.925 5.467 -21.181 1.00 92.50 72 ILE A O 1
ATOM 592 N N . LYS A 1 73 ? 13.037 6.225 -23.301 1.00 92.81 73 LYS A N 1
ATOM 593 C CA . LYS A 1 73 ? 13.534 7.567 -22.959 1.00 92.81 73 LYS A CA 1
ATOM 594 C C . LYS A 1 73 ? 12.468 8.644 -23.082 1.00 92.81 73 LYS A C 1
ATOM 596 O O . LYS A 1 73 ? 12.626 9.697 -22.465 1.00 92.81 73 LYS A O 1
ATOM 601 N N . THR A 1 74 ? 11.408 8.393 -23.850 1.00 96.00 74 THR A N 1
ATOM 602 C CA . THR A 1 74 ? 10.295 9.334 -24.028 1.00 96.00 74 THR A CA 1
ATOM 603 C C . THR A 1 74 ? 8.934 8.658 -23.892 1.00 96.00 74 THR A C 1
ATOM 605 O O . THR A 1 74 ? 8.801 7.441 -24.044 1.00 96.00 74 THR A O 1
ATOM 608 N N . ASP A 1 75 ? 7.908 9.462 -23.623 1.00 94.38 75 ASP A N 1
ATOM 609 C CA . ASP A 1 75 ? 6.533 8.981 -23.492 1.00 94.38 75 ASP A CA 1
ATOM 610 C C . ASP A 1 75 ? 6.000 8.431 -24.831 1.00 94.38 75 ASP A C 1
ATOM 612 O O . ASP A 1 75 ? 5.272 7.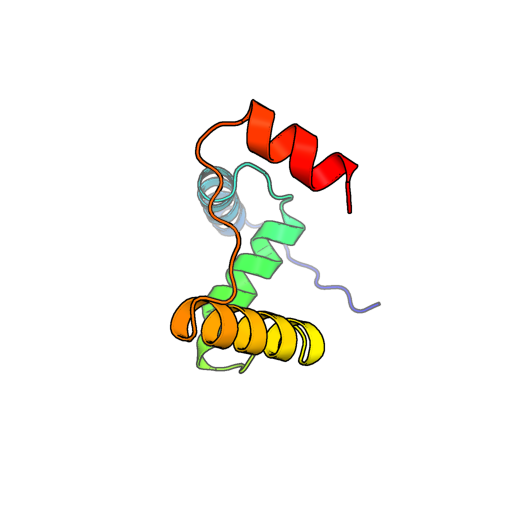440 -24.850 1.00 94.38 75 ASP A O 1
ATOM 616 N N . GLU A 1 76 ? 6.415 8.995 -25.974 1.00 94.81 76 GLU A N 1
ATOM 617 C CA . GLU A 1 76 ? 6.030 8.481 -27.296 1.00 94.81 76 GLU A CA 1
ATOM 618 C C . GLU A 1 76 ? 6.622 7.094 -27.582 1.00 94.81 76 GLU A C 1
ATOM 620 O O . GLU A 1 76 ? 5.962 6.246 -28.188 1.00 94.81 76 GLU A O 1
ATOM 625 N N . GLU A 1 77 ? 7.862 6.853 -27.144 1.00 93.69 77 GLU A N 1
ATOM 626 C CA . GLU A 1 77 ? 8.506 5.541 -27.240 1.00 93.69 77 GLU A CA 1
ATOM 627 C C . GLU A 1 77 ? 7.789 4.510 -26.356 1.00 93.69 77 GLU A C 1
ATOM 629 O O . GLU A 1 77 ? 7.585 3.370 -26.783 1.00 93.69 77 GLU A O 1
ATOM 634 N N . LEU A 1 78 ? 7.349 4.919 -25.158 1.00 93.56 78 LEU A N 1
ATOM 635 C CA . LEU A 1 78 ? 6.562 4.076 -24.254 1.00 93.56 78 LEU A CA 1
ATOM 636 C C . LEU A 1 78 ? 5.240 3.659 -24.896 1.00 93.56 78 LEU A C 1
ATOM 638 O O . LEU A 1 78 ? 4.916 2.471 -24.943 1.00 93.56 78 LEU A O 1
ATOM 642 N N . ASP A 1 79 ? 4.504 4.626 -25.436 1.00 94.94 79 ASP A N 1
ATOM 643 C CA . ASP A 1 79 ? 3.219 4.391 -26.086 1.00 94.94 79 ASP A CA 1
ATOM 644 C C . ASP A 1 79 ? 3.342 3.477 -27.310 1.00 94.94 79 ASP A C 1
ATOM 646 O O . ASP A 1 79 ? 2.470 2.638 -27.555 1.00 94.94 79 ASP A O 1
ATOM 650 N N . ALA A 1 80 ? 4.408 3.630 -28.099 1.00 93.25 80 ALA A N 1
ATOM 651 C CA . ALA A 1 80 ? 4.671 2.768 -29.246 1.00 93.25 80 ALA A CA 1
ATOM 652 C C . ALA A 1 80 ? 4.995 1.331 -28.810 1.00 93.25 80 ALA A C 1
ATOM 654 O O . ALA A 1 80 ? 4.466 0.383 -29.392 1.00 93.25 80 ALA A O 1
ATOM 655 N N . TYR A 1 81 ? 5.814 1.171 -27.766 1.00 90.19 81 TYR A N 1
ATOM 656 C CA . TYR A 1 81 ? 6.178 -0.134 -27.222 1.00 90.19 81 TYR A CA 1
ATOM 657 C C . TYR A 1 81 ? 4.962 -0.876 -26.657 1.00 90.19 81 TYR A C 1
ATOM 659 O O . TYR A 1 81 ? 4.711 -2.017 -27.040 1.00 90.19 81 TYR A O 1
ATOM 667 N N . LEU A 1 82 ? 4.152 -0.220 -25.820 1.00 92.62 82 LEU A N 1
ATOM 668 C CA . LEU A 1 82 ? 2.967 -0.835 -25.210 1.00 92.62 82 LEU A CA 1
ATOM 669 C C . LEU A 1 82 ? 1.916 -1.263 -26.241 1.00 92.62 82 LEU A C 1
ATOM 671 O O . LEU A 1 82 ? 1.223 -2.250 -26.024 1.00 92.62 82 LEU A O 1
ATOM 675 N N . LYS A 1 83 ? 1.810 -0.559 -27.375 1.00 93.75 83 LYS A N 1
ATOM 676 C CA . LYS A 1 83 ? 0.931 -0.951 -28.493 1.00 93.75 83 LYS A CA 1
ATOM 677 C C . LYS A 1 83 ? 1.449 -2.149 -29.295 1.00 93.75 83 LYS A C 1
ATOM 679 O O . LYS A 1 83 ? 0.698 -2.684 -30.105 1.00 93.75 83 LYS A O 1
ATOM 684 N N . SER A 1 84 ? 2.722 -2.509 -29.136 1.00 90.31 84 SER A N 1
ATOM 685 C CA . SER A 1 84 ? 3.363 -3.618 -29.852 1.00 90.31 84 SER A CA 1
ATOM 686 C C . SER A 1 84 ? 3.386 -4.940 -29.074 1.00 90.31 84 SER A C 1
ATOM 688 O O . SER A 1 84 ? 3.721 -5.966 -29.666 1.00 90.31 84 SER A O 1
ATOM 690 N N . LEU A 1 85 ? 3.046 -4.899 -27.778 1.00 85.19 85 LEU A N 1
ATOM 691 C CA . LEU A 1 85 ? 2.870 -6.061 -26.897 1.00 85.19 85 LEU A CA 1
ATOM 692 C C . LEU A 1 85 ? 1.516 -6.743 -27.137 1.00 85.19 85 LEU A C 1
ATOM 694 O O . LEU A 1 85 ? 1.480 -7.989 -27.026 1.00 85.19 85 LEU A O 1
#

Secondary structure (DSSP, 8-state):
---------HHHHHHHHHHHHHSTTS-HHHHHHHHHHHHHTTTS---SS-HHHHHHHHHHHHHHHTT-S----SHHHHHHHHTT-

Foldseek 3Di:
DDDDDDDDDPVVVVVLVVLCVVVVPDDSVVSVVVVVCVVCVVVDVDDPDDPVVVVVVVVVVVCVVVVVDDDDDDPVSVVVVVVVD

pLDDT: mean 90.73, std 6.02, range [63.16, 97.31]

Sequence (85 aa):
MTQIRLNKTPELEEVLTYLRNKYRLLSEAEIIKVALAEKYAKEVRIPLVDEETEKLIAQGLDDIKNGRYTEIKTDEELDAYLKSL